Protein AF-A0A2G6KE81-F1 (afdb_monomer)

Sequence (88 aa):
MVALSLEQAKIAGVVVTAALAIGALVIAWTVKQITQKVVGAAVFAVLAFLVWSQRSSLQDCANTIVADGVTNATCEFFGQDISIPLGD

Organism: NCBI:txid467094

Radius of gyration: 31.35 Å; Cα contacts (8 Å, |Δi|>4): 35; chains: 1; bounding box: 67×26×80 Å

pLDDT: mean 81.02, std 13.75, range [42.69, 97.62]

Foldseek 3Di:
DPPDDPVNVVVVVVVVVVVVVVVVVVVVVVCVVVVVVVVVVVVVVVVVVLQVVQVVQVVVQVVVCVVVVDQWDFTQGPNDTDIDGNDD

Secondary structure (DSSP, 8-state):
-----HHHHHHHHHHHHHHHHHHHHHHHHHHHHHHHHHHHHHHHHHHHHHHHHHHHHHHHHHHHHHHHT-SEEEEEETTEEEEEE---

Solvent-accessible surface area (backbone atoms only — not comparable to full-atom values): 5100 Å² total; per-residue (Å²): 130,89,80,68,51,75,66,56,52,53,52,50,51,51,53,53,52,51,51,51,53,52,50,51,54,52,51,55,52,51,49,55,59,47,50,53,52,53,52,51,50,50,52,52,50,51,54,50,47,56,58,56,60,51,52,53,52,56,51,55,44,53,51,47,33,67,73,71,73,47,59,60,49,76,37,67,54,96,90,38,79,43,73,49,69,62,76,133

Structure (mmCIF, N/CA/C/O backbone):
data_AF-A0A2G6KE81-F1
#
_entry.id   AF-A0A2G6KE81-F1
#
loop_
_atom_site.group_PDB
_atom_site.id
_atom_site.type_symbol
_atom_site.label_atom_id
_atom_site.label_alt_id
_atom_site.label_comp_id
_atom_site.label_asym_id
_atom_site.label_entity_id
_atom_site.label_seq_id
_atom_site.pdbx_PDB_ins_code
_atom_site.Cartn_x
_atom_site.Cartn_y
_atom_site.Cartn_z
_atom_site.occupancy
_atom_site.B_iso_or_equiv
_atom_site.auth_seq_id
_atom_site.auth_comp_id
_atom_site.auth_asym_id
_atom_site.auth_atom_id
_atom_site.pdbx_PDB_model_num
ATOM 1 N N . MET A 1 1 ? -32.397 -15.903 33.822 1.00 44.59 1 MET A N 1
ATOM 2 C CA . MET A 1 1 ? -32.344 -14.490 33.390 1.00 44.59 1 MET A CA 1
ATOM 3 C C . MET A 1 1 ? -31.098 -13.907 34.025 1.00 44.59 1 MET A C 1
ATOM 5 O O . MET A 1 1 ? -31.003 -13.945 35.244 1.00 44.59 1 MET A O 1
ATOM 9 N N . VAL A 1 2 ? -30.098 -13.515 33.235 1.00 56.19 2 VAL A N 1
ATOM 10 C CA . VAL A 1 2 ? -28.867 -12.927 33.780 1.00 56.1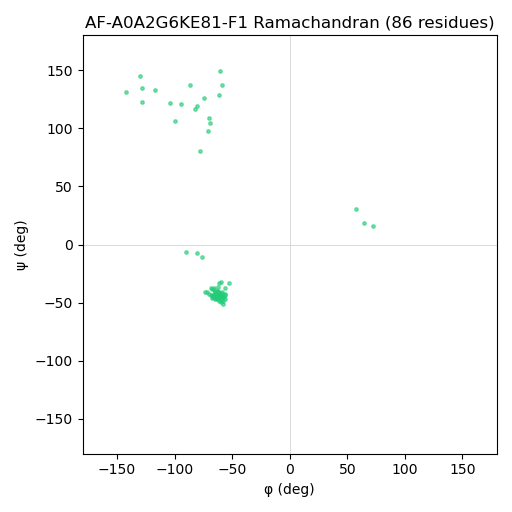9 2 VAL A CA 1
ATOM 11 C C . VAL A 1 2 ? -29.232 -11.534 34.292 1.00 56.19 2 VAL A C 1
ATOM 13 O O . VAL A 1 2 ? -29.374 -10.602 33.506 1.00 56.19 2 VAL A O 1
ATOM 16 N N . ALA A 1 3 ? -29.483 -11.412 35.593 1.00 62.72 3 ALA A N 1
ATOM 17 C CA . ALA A 1 3 ? -29.741 -10.131 36.232 1.00 62.72 3 ALA A CA 1
ATOM 18 C C . ALA A 1 3 ? -28.397 -9.421 36.429 1.00 62.72 3 ALA A C 1
ATOM 20 O O . ALA A 1 3 ? -27.797 -9.490 37.499 1.00 62.72 3 ALA A O 1
ATOM 21 N N . LEU A 1 4 ? -27.889 -8.793 35.365 1.00 67.00 4 LEU A N 1
ATOM 22 C CA . LEU A 1 4 ? -26.821 -7.809 35.512 1.00 67.00 4 LEU A CA 1
ATOM 23 C C . LEU A 1 4 ? -27.370 -6.676 36.379 1.00 67.00 4 LEU A C 1
ATOM 25 O O . LEU A 1 4 ? -28.440 -6.135 36.086 1.00 67.00 4 LEU A O 1
ATOM 29 N N . SER A 1 5 ? -26.648 -6.307 37.436 1.00 79.38 5 SER A N 1
ATOM 30 C CA . SER A 1 5 ? -26.996 -5.092 38.168 1.00 79.38 5 SER A CA 1
ATOM 31 C C . SER A 1 5 ? -26.899 -3.890 37.220 1.00 79.38 5 SER A C 1
ATOM 33 O O . SER A 1 5 ? -26.093 -3.878 36.284 1.00 79.38 5 SER A O 1
ATOM 35 N N . LEU A 1 6 ? -27.715 -2.858 37.452 1.00 79.56 6 LEU A N 1
ATOM 36 C CA . LEU A 1 6 ? -27.688 -1.624 36.654 1.00 79.56 6 LEU A CA 1
ATOM 37 C C . LEU A 1 6 ? -26.268 -1.029 36.574 1.00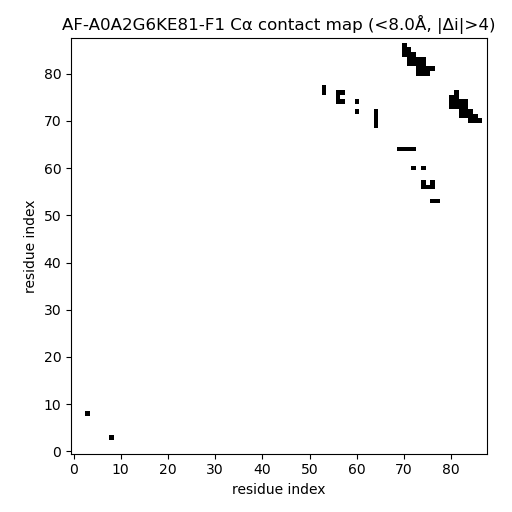 79.56 6 LEU A C 1
ATOM 39 O O . LEU A 1 6 ? -25.859 -0.480 35.553 1.00 79.56 6 LEU A O 1
ATOM 43 N N . GLU A 1 7 ? -25.499 -1.199 37.645 1.00 84.56 7 GLU A N 1
ATOM 44 C CA . GLU A 1 7 ? -24.112 -0.769 37.749 1.00 84.56 7 GLU A CA 1
ATOM 45 C C . GLU A 1 7 ? -23.160 -1.595 36.871 1.00 84.56 7 GLU A C 1
ATOM 47 O O . GLU A 1 7 ? -22.354 -1.018 36.140 1.00 84.56 7 GLU A O 1
ATOM 52 N N . GLN A 1 8 ? -23.310 -2.925 36.832 1.00 85.62 8 GLN A N 1
ATOM 53 C CA . GLN A 1 8 ? -22.545 -3.783 35.918 1.00 85.62 8 GLN A CA 1
ATOM 54 C C . GLN A 1 8 ? -22.815 -3.445 34.451 1.00 85.62 8 GLN A C 1
ATOM 56 O O . GLN A 1 8 ? -21.875 -3.374 33.660 1.00 85.62 8 GLN A O 1
ATOM 61 N N . ALA A 1 9 ? -24.074 -3.196 34.085 1.00 85.44 9 ALA A N 1
ATOM 62 C CA . ALA A 1 9 ? -24.432 -2.826 32.716 1.00 85.44 9 ALA A CA 1
ATOM 63 C C . ALA A 1 9 ? -23.789 -1.491 32.300 1.00 85.44 9 ALA A C 1
ATOM 65 O O . ALA A 1 9 ? -23.284 -1.358 31.183 1.00 85.44 9 ALA A O 1
ATOM 66 N N . LYS A 1 10 ? -23.749 -0.517 33.215 1.00 88.19 10 LYS A N 1
ATOM 67 C CA . LYS A 1 10 ? -23.150 0.798 32.968 1.00 88.19 10 LYS A CA 1
ATOM 68 C C . LYS A 1 10 ? -21.632 0.714 32.796 1.00 88.19 10 LYS A C 1
ATOM 70 O O . LYS A 1 10 ? -21.093 1.301 31.859 1.00 88.19 10 LYS A O 1
ATOM 75 N N . ILE A 1 11 ? -20.954 -0.050 33.655 1.00 93.62 11 ILE A N 1
ATOM 76 C CA . ILE A 1 11 ? -19.504 -0.268 33.557 1.00 93.62 11 ILE A CA 1
ATOM 77 C C . ILE A 1 11 ? -19.167 -1.019 32.265 1.00 93.62 11 ILE A C 1
ATOM 79 O O . ILE A 1 11 ? -18.282 -0.593 31.525 1.00 93.62 11 ILE A O 1
ATOM 83 N N . ALA A 1 12 ? -19.908 -2.085 31.948 1.00 91.31 12 ALA A N 1
ATOM 84 C CA . ALA A 1 12 ? -19.713 -2.841 30.714 1.00 91.31 12 ALA A CA 1
ATOM 85 C C . ALA A 1 12 ? -19.878 -1.952 29.473 1.00 91.31 12 ALA A C 1
ATOM 87 O O . ALA A 1 12 ? -19.046 -2.004 28.569 1.00 91.31 12 ALA A O 1
ATOM 88 N N . GLY A 1 13 ? -20.892 -1.081 29.454 1.00 89.75 13 GLY A N 1
ATOM 89 C CA . GLY A 1 13 ? -21.097 -0.130 28.361 1.00 89.75 13 GLY A CA 1
ATOM 90 C C . GLY A 1 13 ? -19.907 0.813 28.159 1.00 89.75 13 GLY A C 1
ATOM 91 O O . GLY A 1 13 ? -19.445 0.992 27.030 1.00 89.75 13 GLY A O 1
ATOM 92 N N . VAL A 1 14 ? -19.358 1.369 29.243 1.00 94.69 14 VAL A N 1
ATOM 93 C CA . VAL A 1 14 ? -18.177 2.249 29.176 1.00 94.69 14 VAL A CA 1
ATOM 94 C C . VAL A 1 14 ? -16.950 1.492 28.672 1.00 94.69 14 VAL A C 1
ATOM 96 O O . VAL A 1 14 ? -16.263 1.981 27.777 1.00 94.69 14 VAL A O 1
ATOM 99 N N . VAL A 1 15 ? -16.698 0.288 29.191 1.00 96.25 15 VAL A N 1
ATOM 100 C CA . VAL A 1 15 ? -15.546 -0.535 28.788 1.00 96.25 15 VAL A CA 1
ATOM 101 C C . VAL A 1 15 ? -15.627 -0.911 27.311 1.00 96.25 15 VAL A C 1
ATOM 103 O O . VAL A 1 15 ? -14.644 -0.755 26.589 1.00 96.25 15 VAL A O 1
ATOM 106 N N . VAL A 1 16 ? -16.795 -1.351 26.837 1.00 96.69 16 VAL A N 1
ATOM 107 C CA . VAL A 1 16 ? -16.998 -1.707 25.424 1.00 96.69 16 VAL A CA 1
ATOM 108 C C . VAL A 1 16 ? -16.803 -0.488 24.526 1.00 96.69 16 VAL A C 1
ATOM 110 O O . VAL A 1 16 ? -16.112 -0.574 23.513 1.00 96.69 16 VAL A O 1
ATOM 113 N N . THR A 1 17 ? -17.348 0.664 24.915 1.00 96.44 17 THR A N 1
ATOM 114 C CA . THR A 1 17 ? -17.196 1.904 24.141 1.00 96.44 17 THR A CA 1
ATOM 115 C C . THR A 1 17 ? -15.731 2.341 24.069 1.00 96.44 17 THR A C 1
ATOM 117 O O . THR A 1 17 ? -15.237 2.673 22.992 1.00 96.44 17 THR A O 1
ATOM 120 N N . ALA A 1 18 ? -15.008 2.284 25.191 1.00 96.50 18 ALA A N 1
ATOM 121 C CA . ALA A 1 18 ? -13.582 2.595 25.235 1.00 96.50 18 ALA A CA 1
ATOM 122 C C . ALA A 1 18 ? -12.757 1.618 24.380 1.00 96.50 18 ALA A C 1
ATOM 124 O O . ALA A 1 18 ? -11.887 2.046 23.622 1.00 96.50 18 ALA A O 1
ATOM 125 N N . ALA A 1 19 ? -13.062 0.319 24.441 1.00 97.25 19 ALA A N 1
ATOM 126 C CA . ALA A 1 19 ? -12.400 -0.694 23.626 1.00 97.25 19 ALA A CA 1
ATOM 127 C C . ALA A 1 19 ? -12.617 -0.454 22.123 1.00 97.25 19 ALA A C 1
ATOM 129 O O . ALA A 1 19 ? -11.663 -0.527 21.348 1.00 97.25 19 ALA A O 1
ATOM 130 N N . LEU A 1 20 ? -13.840 -0.106 21.710 1.00 97.25 20 LEU A N 1
ATOM 131 C CA . LEU A 1 20 ? -14.146 0.233 20.318 1.00 97.25 20 LEU A CA 1
ATOM 132 C C . LEU A 1 20 ? -13.414 1.498 19.859 1.00 97.25 20 LEU A C 1
ATOM 134 O O . LEU A 1 20 ? -12.878 1.520 18.752 1.00 97.25 20 LEU A O 1
ATOM 138 N N . ALA A 1 21 ? -13.335 2.525 20.709 1.00 97.38 21 ALA A N 1
ATOM 139 C CA . ALA A 1 21 ? -12.598 3.748 20.398 1.00 97.38 21 ALA A CA 1
ATOM 140 C C . ALA A 1 21 ? -11.098 3.473 20.188 1.00 97.38 21 ALA A C 1
ATOM 142 O O . ALA A 1 21 ? -10.512 3.937 19.209 1.00 97.38 21 ALA A O 1
ATOM 143 N N . ILE A 1 22 ? -10.485 2.663 21.056 1.00 97.62 22 ILE A N 1
ATOM 144 C CA . ILE A 1 22 ? -9.085 2.240 20.902 1.00 97.62 22 ILE A CA 1
ATOM 145 C C . ILE A 1 22 ? -8.919 1.405 19.628 1.00 97.62 22 ILE A C 1
ATOM 147 O O . ILE A 1 22 ? -7.999 1.653 18.848 1.00 97.62 22 ILE A O 1
ATOM 151 N N . GLY A 1 23 ? -9.827 0.458 19.378 1.00 96.62 23 GLY A N 1
ATOM 152 C CA . GLY A 1 23 ? -9.820 -0.361 18.167 1.00 96.62 23 GLY A CA 1
ATOM 153 C C . GLY A 1 23 ? -9.859 0.485 16.891 1.00 96.62 23 GLY A C 1
ATOM 154 O O . GLY A 1 23 ? -9.078 0.245 15.971 1.00 96.62 23 GLY A O 1
ATOM 155 N N . ALA A 1 24 ? -10.690 1.528 16.860 1.00 96.25 24 ALA A N 1
ATOM 156 C CA . ALA A 1 24 ? -10.764 2.457 15.735 1.00 96.25 24 ALA A CA 1
ATOM 157 C C . ALA A 1 24 ? -9.433 3.191 15.490 1.00 96.25 24 ALA A C 1
ATOM 159 O O . ALA A 1 24 ? -8.997 3.305 14.343 1.00 96.25 24 ALA A O 1
ATOM 160 N N . LEU A 1 25 ? -8.752 3.638 16.552 1.00 96.75 25 LEU A N 1
ATOM 161 C CA . LEU A 1 25 ? -7.440 4.287 16.439 1.00 96.75 25 LEU A CA 1
ATOM 162 C C . LEU A 1 25 ? -6.369 3.332 15.903 1.00 96.75 25 LEU A C 1
ATOM 164 O O . LEU A 1 25 ? -5.580 3.721 15.039 1.00 96.75 25 LEU A O 1
ATOM 168 N N . VAL A 1 26 ? -6.359 2.082 16.374 1.00 96.94 26 VAL A N 1
ATOM 169 C CA . VAL A 1 26 ? -5.427 1.053 15.889 1.00 96.94 26 VAL A CA 1
ATOM 170 C C . VAL A 1 26 ? -5.647 0.801 14.401 1.00 96.94 26 VAL A C 1
ATOM 172 O O . VAL A 1 26 ? -4.688 0.860 13.635 1.00 96.94 26 VAL A O 1
ATOM 175 N N . ILE A 1 27 ? -6.897 0.607 13.968 1.00 94.00 27 ILE A N 1
ATOM 176 C CA . ILE A 1 27 ? -7.225 0.394 12.550 1.00 94.00 27 ILE A CA 1
ATOM 177 C C . ILE A 1 27 ? -6.778 1.592 11.708 1.00 94.00 27 ILE A C 1
ATOM 179 O O . ILE A 1 27 ? -6.110 1.407 10.690 1.00 94.00 27 ILE A O 1
ATOM 183 N N . ALA A 1 28 ? -7.086 2.819 12.138 1.00 94.25 28 ALA A N 1
ATOM 184 C CA . ALA A 1 28 ? -6.678 4.027 11.423 1.00 94.25 28 ALA A CA 1
ATOM 185 C C . ALA A 1 28 ? -5.149 4.123 11.279 1.00 94.25 28 ALA A C 1
ATOM 187 O O . ALA A 1 28 ? -4.636 4.474 10.211 1.00 94.25 28 ALA A O 1
ATOM 188 N N . TRP A 1 29 ? -4.407 3.764 12.330 1.00 94.38 29 TRP A N 1
ATOM 189 C CA . TRP A 1 29 ? -2.948 3.749 12.300 1.00 94.38 29 TRP A CA 1
ATOM 190 C C . TRP A 1 29 ? -2.398 2.657 11.374 1.00 94.38 29 TRP A C 1
ATOM 192 O O . TRP A 1 29 ? -1.511 2.927 10.560 1.00 94.38 29 TRP A O 1
ATOM 202 N N . THR A 1 30 ? -2.961 1.449 11.429 1.00 92.19 30 THR A N 1
ATOM 203 C CA . THR A 1 30 ? -2.574 0.330 10.563 1.00 92.19 30 THR A CA 1
ATOM 204 C C . THR A 1 30 ? -2.837 0.638 9.091 1.00 92.19 30 THR A C 1
ATOM 206 O O . THR A 1 30 ? -1.944 0.447 8.266 1.00 92.19 30 THR A O 1
ATOM 209 N N . VAL A 1 31 ? -4.012 1.180 8.753 1.00 93.06 31 VAL A N 1
ATOM 210 C CA . VAL A 1 31 ? -4.334 1.592 7.378 1.00 93.06 31 VAL A CA 1
ATOM 211 C C . VAL A 1 31 ? -3.338 2.639 6.890 1.00 93.06 31 VAL A C 1
ATOM 213 O O . VAL A 1 31 ? -2.792 2.487 5.802 1.00 93.06 31 VAL A O 1
ATOM 216 N N . LYS A 1 32 ? -3.011 3.653 7.703 1.00 89.50 32 LYS A N 1
ATOM 217 C CA . LYS A 1 32 ? -2.018 4.674 7.330 1.00 89.50 32 LYS A CA 1
ATOM 218 C C . LYS A 1 32 ? -0.656 4.061 6.979 1.00 89.50 32 LYS A C 1
ATOM 220 O O . LYS A 1 32 ? -0.065 4.429 5.965 1.00 89.50 32 LYS A O 1
ATOM 225 N N . GLN A 1 33 ? -0.177 3.119 7.791 1.00 89.06 33 GLN A N 1
ATOM 226 C CA . GLN A 1 33 ? 1.101 2.433 7.569 1.00 89.06 33 GLN A CA 1
ATOM 227 C C . GLN A 1 33 ? 1.080 1.557 6.308 1.00 89.06 33 GLN A C 1
ATOM 229 O O . GLN A 1 33 ? 2.032 1.567 5.527 1.00 89.06 33 GLN A O 1
ATOM 234 N N . ILE A 1 34 ? -0.004 0.808 6.090 1.00 92.44 34 ILE A N 1
ATOM 235 C CA . ILE A 1 34 ? -0.141 -0.072 4.925 1.00 92.44 34 ILE A CA 1
ATOM 236 C C . ILE A 1 34 ? -0.250 0.752 3.645 1.00 92.44 34 ILE A C 1
ATOM 238 O O . ILE A 1 34 ? 0.468 0.467 2.690 1.00 92.44 34 ILE A O 1
ATOM 242 N N . THR A 1 35 ? -1.072 1.802 3.628 1.00 93.69 35 THR A N 1
ATOM 243 C CA . THR A 1 35 ? -1.252 2.655 2.448 1.00 93.69 35 THR A CA 1
ATOM 244 C C . THR A 1 35 ? 0.075 3.238 1.974 1.00 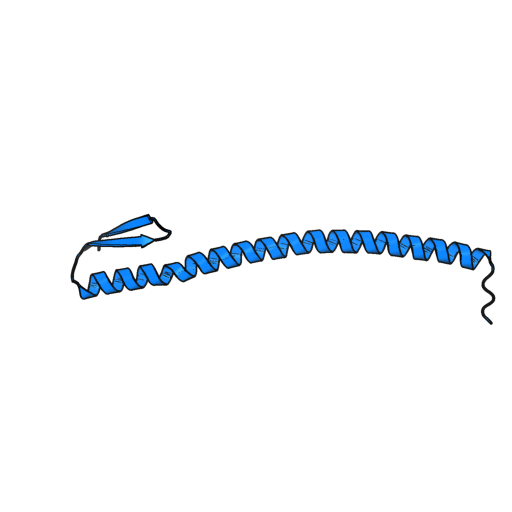93.69 35 THR A C 1
ATOM 246 O O . THR A 1 35 ? 0.363 3.183 0.784 1.00 93.69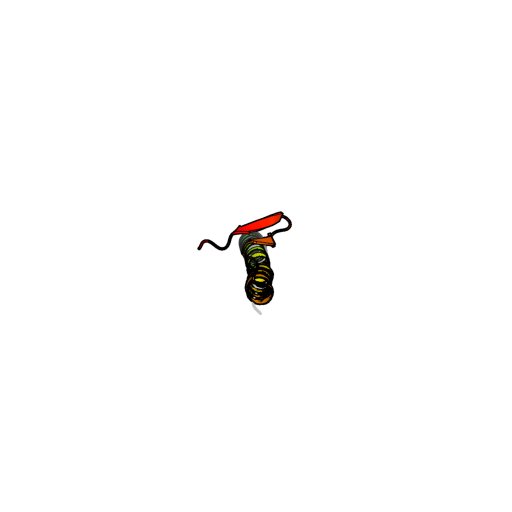 35 THR A O 1
ATOM 249 N N . GLN A 1 36 ? 0.933 3.719 2.879 1.00 88.56 36 GLN A N 1
ATOM 250 C CA . GLN A 1 36 ? 2.254 4.229 2.494 1.00 88.56 36 GLN A CA 1
ATOM 251 C C . GLN A 1 36 ? 3.137 3.152 1.852 1.00 88.56 36 GLN A C 1
ATOM 253 O O . GLN A 1 36 ? 3.788 3.416 0.841 1.00 88.56 36 GLN A O 1
ATOM 258 N N . LYS A 1 37 ? 3.131 1.930 2.396 1.00 90.19 37 LYS A N 1
ATOM 259 C CA . LYS A 1 37 ? 3.893 0.805 1.834 1.00 90.19 37 LYS A CA 1
ATOM 260 C C . LYS A 1 37 ? 3.365 0.384 0.465 1.00 90.19 37 LYS A C 1
ATOM 262 O O . LYS A 1 37 ? 4.157 0.173 -0.446 1.00 90.19 37 LYS A O 1
ATOM 267 N N . VAL A 1 38 ? 2.045 0.287 0.318 1.00 95.06 38 VAL A N 1
ATOM 268 C CA . VAL A 1 38 ? 1.393 -0.115 -0.935 1.00 95.06 38 VAL A CA 1
ATOM 269 C C . VAL A 1 38 ? 1.609 0.937 -2.017 1.00 95.06 38 VAL A C 1
ATOM 271 O O . VAL A 1 38 ? 1.991 0.585 -3.126 1.00 95.06 38 VAL A O 1
ATOM 274 N N . VAL A 1 39 ? 1.434 2.221 -1.696 1.00 94.69 39 VAL A N 1
ATOM 275 C CA . VAL A 1 39 ? 1.687 3.317 -2.642 1.00 94.69 39 VAL A CA 1
ATOM 276 C C . VAL A 1 39 ? 3.160 3.351 -3.038 1.00 94.69 39 VAL A C 1
ATOM 278 O O . VAL A 1 39 ? 3.459 3.427 -4.225 1.00 94.69 39 VAL A O 1
ATOM 281 N N . GLY A 1 40 ? 4.083 3.226 -2.080 1.00 94.06 40 GLY A N 1
ATOM 282 C CA . GLY A 1 40 ? 5.514 3.155 -2.380 1.00 94.06 40 GLY A CA 1
ATOM 283 C C . GLY A 1 40 ? 5.851 1.986 -3.308 1.00 94.06 40 GLY A C 1
ATOM 284 O O . GLY A 1 40 ? 6.494 2.182 -4.337 1.00 94.06 40 GLY A O 1
ATOM 285 N N . ALA A 1 41 ? 5.357 0.785 -2.998 1.00 94.94 41 ALA A N 1
ATOM 286 C CA . ALA A 1 41 ? 5.539 -0.393 -3.842 1.00 94.94 41 ALA A CA 1
ATOM 287 C C . ALA A 1 41 ? 4.937 -0.202 -5.243 1.00 94.94 41 ALA A C 1
ATOM 289 O O . ALA A 1 41 ? 5.574 -0.559 -6.230 1.00 94.94 41 ALA A O 1
ATOM 290 N N . ALA A 1 42 ? 3.751 0.404 -5.344 1.00 95.44 42 ALA A N 1
ATOM 291 C CA . ALA A 1 42 ? 3.113 0.709 -6.619 1.00 95.44 42 ALA A CA 1
ATOM 292 C C . ALA A 1 42 ? 3.949 1.689 -7.453 1.00 95.44 42 ALA A C 1
ATOM 294 O O . ALA A 1 42 ? 4.155 1.449 -8.638 1.00 95.44 42 ALA A O 1
ATOM 295 N N . VAL A 1 43 ? 4.492 2.747 -6.841 1.00 96.06 43 VAL A N 1
ATOM 296 C CA . VAL A 1 43 ? 5.387 3.693 -7.526 1.00 96.06 43 VAL A CA 1
ATOM 297 C C . VAL A 1 43 ? 6.620 2.971 -8.066 1.00 96.06 43 VAL A C 1
ATOM 299 O O . VAL A 1 43 ? 6.926 3.100 -9.248 1.00 96.06 43 VAL A O 1
ATOM 302 N N . PHE A 1 44 ? 7.297 2.162 -7.246 1.00 95.50 44 PHE A N 1
ATOM 303 C CA . PHE A 1 44 ? 8.452 1.390 -7.714 1.00 95.50 44 PHE A CA 1
ATOM 304 C C . PHE A 1 44 ? 8.085 0.381 -8.805 1.00 95.50 44 PHE A C 1
ATOM 306 O O . PHE A 1 44 ? 8.858 0.210 -9.744 1.00 95.50 44 PHE A O 1
ATOM 313 N N . ALA A 1 45 ? 6.911 -0.247 -8.729 1.00 95.38 45 ALA A N 1
ATOM 314 C CA . ALA A 1 45 ? 6.427 -1.150 -9.768 1.00 95.38 45 ALA A CA 1
ATOM 315 C C . ALA A 1 45 ? 6.184 -0.416 -11.095 1.00 95.38 45 ALA A C 1
ATOM 317 O O . ALA A 1 45 ? 6.589 -0.916 -12.143 1.00 95.38 45 ALA A O 1
ATOM 318 N N . VAL A 1 46 ? 5.592 0.785 -11.062 1.00 94.50 46 VAL A N 1
ATOM 319 C CA . VAL A 1 46 ? 5.427 1.623 -12.261 1.00 94.50 46 VAL A CA 1
ATOM 320 C C . VAL A 1 46 ? 6.785 2.024 -12.825 1.00 94.50 46 VAL A C 1
ATOM 322 O O . VAL A 1 46 ? 7.009 1.866 -14.020 1.00 94.50 46 VAL A O 1
ATOM 325 N N . LEU A 1 47 ? 7.716 2.487 -11.988 1.00 91.62 47 LEU A N 1
ATOM 326 C CA . LEU A 1 47 ? 9.063 2.848 -12.441 1.00 91.62 47 LEU A CA 1
ATOM 327 C C . LEU A 1 47 ? 9.785 1.651 -13.073 1.00 91.62 47 LEU A C 1
ATOM 329 O O . LEU A 1 47 ? 10.353 1.780 -14.156 1.00 91.62 47 LEU A O 1
ATOM 333 N N . ALA A 1 48 ? 9.713 0.477 -12.447 1.00 91.44 48 ALA A N 1
ATOM 334 C CA . ALA A 1 48 ? 10.283 -0.749 -12.991 1.00 91.44 48 ALA A CA 1
ATOM 335 C C . ALA A 1 48 ? 9.641 -1.132 -14.333 1.00 91.44 48 ALA A C 1
ATOM 337 O O . ALA A 1 48 ? 10.352 -1.492 -15.268 1.00 91.44 48 ALA A O 1
ATOM 338 N N . PHE A 1 49 ? 8.317 -1.007 -14.453 1.00 90.06 49 PHE A N 1
ATOM 339 C CA . PHE A 1 49 ? 7.602 -1.256 -15.702 1.00 90.06 49 PHE A CA 1
ATOM 340 C C . PHE A 1 49 ? 8.019 -0.280 -16.808 1.00 90.06 49 PHE A C 1
ATOM 342 O O . PHE A 1 49 ? 8.284 -0.705 -17.930 1.00 90.06 49 PHE A O 1
ATOM 349 N N . LEU A 1 50 ? 8.140 1.011 -16.495 1.00 86.00 50 LEU A N 1
ATO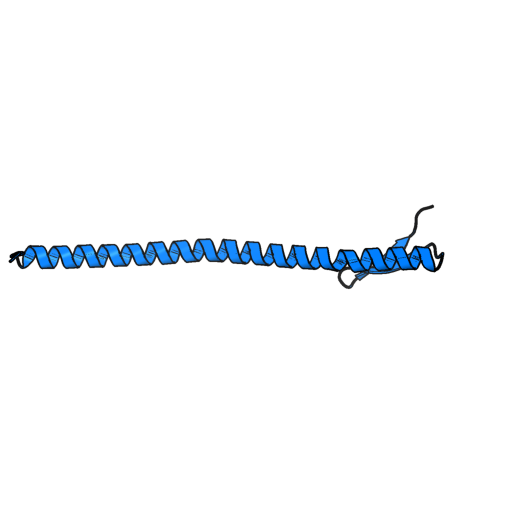M 350 C CA . LEU A 1 50 ? 8.588 2.021 -17.452 1.00 86.00 50 LEU A CA 1
ATOM 351 C C . LEU A 1 50 ? 10.006 1.726 -17.951 1.00 86.00 50 LEU A C 1
ATOM 353 O O . LEU A 1 50 ? 10.244 1.766 -19.157 1.00 86.00 50 LEU A O 1
ATOM 357 N N . VAL A 1 51 ? 10.934 1.371 -17.060 1.00 84.50 51 VAL A N 1
ATOM 358 C CA . VAL A 1 51 ? 12.298 0.970 -17.449 1.00 84.50 51 VAL A CA 1
ATOM 359 C C . VAL A 1 51 ? 12.275 -0.310 -18.289 1.00 84.50 51 VAL A C 1
ATOM 361 O O . VAL A 1 51 ? 12.949 -0.386 -19.313 1.00 84.50 51 VAL A O 1
ATOM 364 N N . TRP A 1 52 ? 11.469 -1.302 -17.903 1.00 84.38 52 TRP A N 1
ATOM 365 C CA . TRP A 1 52 ? 11.326 -2.545 -18.661 1.00 84.38 52 TRP A CA 1
ATOM 366 C C . TRP A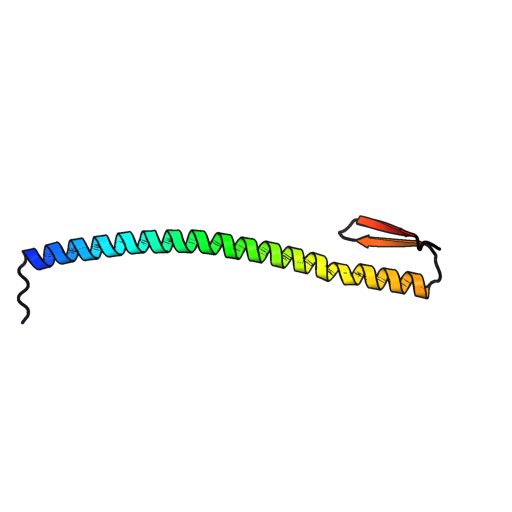 1 52 ? 10.784 -2.302 -20.073 1.00 84.38 52 TRP A C 1
ATOM 368 O O . TRP A 1 52 ? 11.314 -2.858 -21.032 1.00 84.38 52 TRP A O 1
ATOM 378 N N . SER A 1 53 ? 9.770 -1.446 -20.221 1.00 79.62 53 SER A N 1
ATOM 379 C CA . SER A 1 53 ? 9.179 -1.129 -21.526 1.00 79.62 53 SER A CA 1
ATOM 380 C C . SER A 1 53 ? 10.190 -0.496 -22.489 1.00 79.62 53 SER A C 1
ATOM 382 O O . SER A 1 53 ? 10.191 -0.814 -23.675 1.00 79.62 53 SER A O 1
ATOM 384 N N . GLN A 1 54 ? 11.136 0.287 -21.969 1.00 75.69 54 GLN A N 1
ATOM 385 C CA . GLN A 1 54 ? 12.186 0.936 -22.761 1.00 75.69 54 GLN A CA 1
ATOM 386 C C . GLN A 1 54 ? 13.311 -0.007 -23.194 1.00 75.69 54 GLN A C 1
ATOM 388 O O . GLN A 1 54 ? 14.106 0.337 -24.067 1.00 75.69 54 GLN A O 1
ATOM 393 N N . ARG A 1 55 ? 13.362 -1.231 -22.647 1.00 76.50 55 ARG A N 1
ATOM 394 C CA . ARG A 1 55 ? 14.248 -2.286 -23.157 1.00 76.50 55 ARG A CA 1
ATOM 395 C C . ARG A 1 55 ? 13.950 -2.614 -24.626 1.00 76.50 55 ARG A C 1
ATOM 397 O O . ARG A 1 55 ? 14.877 -2.969 -25.345 1.00 76.50 55 ARG A O 1
ATOM 404 N N . SER A 1 56 ? 12.694 -2.493 -25.060 1.00 74.31 56 SER A N 1
ATOM 405 C CA . SER A 1 56 ? 12.296 -2.743 -26.454 1.00 74.31 56 SER A CA 1
ATOM 406 C C . SER A 1 56 ? 12.933 -1.740 -27.420 1.00 74.31 56 SER A C 1
ATOM 408 O O . SER A 1 56 ? 13.591 -2.161 -28.364 1.00 74.31 56 SER A O 1
ATOM 410 N N . SER A 1 57 ? 12.894 -0.442 -27.101 1.00 71.50 57 SER A N 1
ATOM 411 C CA . SER A 1 57 ? 13.519 0.622 -27.900 1.00 71.50 57 SER A CA 1
ATOM 412 C C . SER A 1 57 ? 15.020 0.396 -28.124 1.00 71.50 57 SER A C 1
ATOM 414 O O . SER A 1 57 ? 15.529 0.633 -29.215 1.00 71.50 57 SER A O 1
ATOM 416 N N . LEU A 1 58 ? 15.734 -0.122 -27.116 1.00 70.38 58 LEU A N 1
ATOM 417 C CA . LEU A 1 58 ? 17.152 -0.492 -27.236 1.00 70.38 58 LEU A CA 1
ATOM 418 C C . LEU A 1 58 ? 17.375 -1.705 -28.155 1.00 70.38 58 LEU A C 1
ATOM 420 O O . LEU A 1 58 ? 18.365 -1.748 -28.882 1.00 70.38 58 LEU A O 1
ATOM 424 N N . GLN A 1 59 ? 16.480 -2.696 -28.124 1.00 73.19 59 GLN A N 1
ATOM 425 C CA . GLN A 1 59 ? 16.568 -3.873 -28.993 1.00 73.19 59 GLN A CA 1
ATOM 426 C C . GLN A 1 59 ? 16.231 -3.532 -30.447 1.00 73.19 59 GLN A C 1
ATOM 428 O O . GLN A 1 59 ? 16.929 -3.984 -31.352 1.00 73.19 59 GLN A O 1
ATOM 433 N N . ASP A 1 60 ? 15.222 -2.693 -30.672 1.00 72.75 60 ASP A N 1
ATOM 434 C CA . ASP A 1 60 ? 14.836 -2.228 -32.007 1.00 72.75 60 ASP A CA 1
ATOM 435 C C . ASP A 1 60 ? 15.932 -1.350 -32.630 1.00 72.75 60 ASP A C 1
ATOM 437 O O . ASP A 1 60 ? 16.278 -1.505 -33.804 1.00 72.75 60 ASP A O 1
ATOM 441 N N . CYS A 1 61 ? 16.559 -0.502 -31.812 1.00 72.12 61 CYS A N 1
ATOM 442 C CA . CYS A 1 61 ? 17.745 0.265 -32.178 1.00 72.12 61 CYS A CA 1
ATOM 443 C C . CYS A 1 61 ? 18.908 -0.644 -32.613 1.00 72.12 61 CYS A C 1
ATOM 445 O O . CYS A 1 61 ? 19.457 -0.478 -33.701 1.00 72.12 61 CYS A O 1
ATOM 447 N N . ALA A 1 62 ? 19.245 -1.654 -31.805 1.00 71.44 62 ALA A N 1
ATOM 448 C CA . ALA A 1 62 ? 20.312 -2.600 -32.126 1.00 71.44 62 ALA A CA 1
ATOM 449 C C . ALA A 1 62 ? 20.023 -3.399 -33.410 1.00 71.44 62 ALA A C 1
ATOM 451 O O . ALA A 1 62 ? 20.919 -3.595 -34.229 1.00 71.44 62 ALA A O 1
ATOM 452 N N . ASN A 1 63 ? 18.773 -3.820 -33.623 1.00 69.19 63 ASN A N 1
ATOM 453 C CA . ASN A 1 63 ? 18.375 -4.530 -34.840 1.00 69.19 63 ASN A CA 1
ATOM 454 C C . ASN A 1 63 ? 18.478 -3.643 -36.090 1.00 69.19 63 ASN A C 1
ATOM 456 O O . ASN A 1 63 ? 18.903 -4.127 -37.137 1.00 69.19 63 ASN A O 1
ATOM 460 N N . THR A 1 64 ? 18.139 -2.355 -35.983 1.00 67.94 64 THR A N 1
ATOM 461 C CA . THR A 1 64 ? 18.242 -1.392 -37.095 1.00 67.94 64 THR A CA 1
ATOM 462 C C . THR A 1 64 ? 19.697 -1.155 -37.491 1.00 67.94 64 THR A C 1
ATOM 464 O O . THR A 1 64 ? 20.036 -1.216 -38.667 1.00 67.94 64 THR A O 1
ATOM 467 N N . ILE A 1 65 ? 20.580 -0.980 -36.505 1.00 71.50 65 ILE A N 1
ATOM 468 C CA . ILE A 1 65 ? 22.027 -0.850 -36.719 1.00 71.50 65 ILE A CA 1
ATOM 469 C C . ILE A 1 65 ? 22.588 -2.064 -37.484 1.00 71.50 65 ILE A C 1
ATOM 471 O O . ILE A 1 65 ? 23.335 -1.906 -38.449 1.00 71.50 65 ILE A O 1
ATOM 475 N N . VAL A 1 66 ? 22.210 -3.281 -37.072 1.00 68.00 66 VAL A N 1
ATOM 476 C CA . VAL A 1 66 ? 22.658 -4.529 -37.714 1.00 68.00 66 VAL A CA 1
ATOM 477 C C . VAL A 1 66 ? 22.094 -4.677 -39.132 1.00 68.00 66 VAL A C 1
ATOM 479 O O . VAL A 1 66 ? 22.803 -5.157 -40.015 1.00 68.00 66 VAL A O 1
ATOM 482 N N . ALA A 1 67 ? 20.841 -4.277 -39.360 1.00 70.06 67 ALA A N 1
ATOM 483 C CA . ALA A 1 67 ? 20.182 -4.390 -40.660 1.00 70.06 67 ALA A CA 1
ATOM 484 C C . ALA A 1 67 ? 20.701 -3.373 -41.693 1.00 70.06 67 ALA A C 1
ATOM 486 O O . ALA A 1 67 ? 20.909 -3.744 -42.848 1.00 70.06 67 ALA A O 1
ATOM 487 N N . ASP A 1 68 ? 20.949 -2.127 -41.277 1.00 69.31 68 ASP A N 1
ATOM 488 C CA . ASP A 1 68 ? 21.379 -1.041 -42.170 1.00 69.31 68 ASP A CA 1
ATOM 489 C C . ASP A 1 68 ? 22.911 -0.932 -42.307 1.00 69.31 68 ASP A C 1
ATOM 491 O O . ASP A 1 68 ? 23.410 -0.149 -43.118 1.00 69.31 68 ASP A O 1
ATOM 495 N N . GLY A 1 69 ? 23.682 -1.712 -41.537 1.00 64.81 69 GLY A N 1
ATOM 496 C CA . GLY A 1 69 ? 25.149 -1.748 -41.624 1.00 64.81 69 GLY A CA 1
ATOM 497 C C . GLY A 1 69 ? 25.837 -0.431 -41.240 1.00 64.81 69 GLY A C 1
ATOM 498 O O . GLY A 1 69 ? 26.988 -0.197 -41.611 1.00 64.81 69 GLY A O 1
ATOM 499 N N . VAL A 1 70 ? 25.132 0.445 -40.522 1.00 66.81 70 VAL A N 1
ATOM 500 C CA . VAL A 1 70 ? 25.628 1.741 -40.043 1.00 66.81 70 VAL A CA 1
ATOM 501 C C . VAL A 1 70 ? 26.332 1.580 -38.701 1.00 66.81 70 VAL A C 1
ATOM 503 O O . VAL A 1 70 ? 25.845 0.900 -37.810 1.00 66.81 70 VAL A O 1
ATOM 506 N N . THR A 1 71 ? 27.472 2.247 -38.522 1.00 65.12 71 THR A N 1
ATOM 507 C CA . THR A 1 71 ? 28.272 2.182 -37.283 1.00 65.12 71 THR A CA 1
ATOM 508 C C . THR A 1 71 ? 27.750 3.080 -36.160 1.00 65.12 71 THR A C 1
ATOM 510 O O . THR A 1 71 ? 28.244 3.009 -35.041 1.00 65.12 71 THR A O 1
ATOM 513 N N . ASN A 1 72 ? 26.752 3.925 -36.433 1.00 60.75 72 ASN A N 1
ATOM 514 C CA . ASN A 1 72 ? 26.153 4.830 -35.456 1.00 60.75 72 ASN A CA 1
ATOM 515 C C . ASN A 1 72 ? 24.643 4.916 -35.698 1.00 60.75 72 ASN A C 1
ATOM 517 O O . ASN A 1 72 ? 24.231 5.190 -36.827 1.00 60.75 72 ASN A O 1
ATOM 521 N N . ALA A 1 73 ? 23.831 4.759 -34.650 1.00 67.50 73 ALA A N 1
ATOM 522 C CA . ALA A 1 73 ? 22.414 5.122 -34.696 1.00 67.50 73 ALA A CA 1
ATOM 523 C C . ALA A 1 73 ? 22.019 5.992 -33.504 1.00 67.50 73 ALA A C 1
ATOM 525 O O . ALA A 1 73 ? 22.523 5.839 -32.389 1.00 67.50 73 ALA A O 1
ATOM 526 N N . THR A 1 74 ? 21.106 6.923 -33.769 1.00 68.00 74 THR A N 1
ATOM 527 C CA . THR A 1 74 ? 20.474 7.770 -32.761 1.00 68.00 74 THR A CA 1
ATOM 528 C C . THR A 1 74 ? 19.164 7.125 -32.354 1.00 68.00 74 THR A C 1
ATOM 530 O O . THR A 1 74 ? 18.310 6.869 -33.201 1.00 68.00 74 THR A O 1
ATOM 533 N N . CYS A 1 75 ? 19.034 6.826 -31.068 1.00 69.75 75 CYS A N 1
ATOM 534 C CA . CYS A 1 75 ? 17.901 6.097 -30.530 1.00 69.75 75 CYS A CA 1
ATOM 535 C C . CYS A 1 75 ? 17.311 6.860 -29.353 1.00 69.75 75 CYS A C 1
ATOM 537 O O . CYS A 1 75 ? 18.036 7.338 -28.483 1.00 69.75 75 CYS A O 1
ATOM 539 N N . GLU A 1 76 ? 15.988 6.974 -29.328 1.00 71.06 76 GLU A N 1
ATOM 540 C CA . GLU A 1 76 ? 15.293 7.671 -28.256 1.00 71.06 76 GLU A CA 1
ATOM 541 C C . GLU A 1 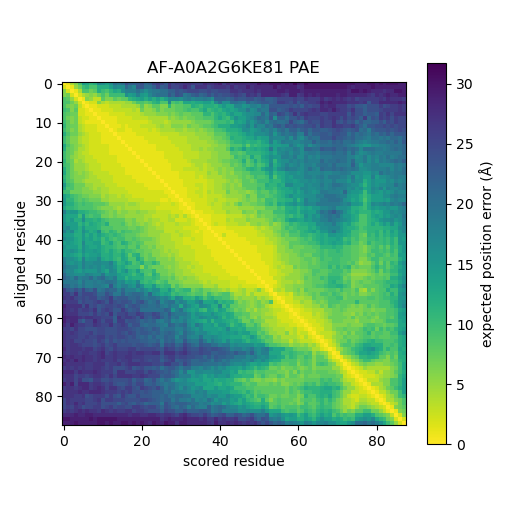76 ? 15.163 6.747 -27.037 1.00 71.06 76 GLU A C 1
ATOM 543 O O . GLU A 1 76 ? 14.555 5.674 -27.096 1.00 71.06 76 GLU A O 1
ATOM 548 N N . PHE A 1 77 ? 15.745 7.160 -25.913 1.00 68.81 77 PHE A N 1
ATOM 549 C CA . PHE A 1 77 ? 15.641 6.477 -24.629 1.00 68.81 77 PHE A CA 1
ATOM 550 C C . PHE A 1 77 ? 15.205 7.490 -23.581 1.00 68.81 77 PHE A C 1
ATOM 552 O O . PHE A 1 77 ? 15.843 8.522 -23.383 1.00 68.81 77 PHE A O 1
ATOM 559 N N . PHE A 1 78 ? 14.088 7.219 -22.912 1.00 71.69 78 PHE A N 1
ATOM 560 C CA . PHE A 1 78 ? 13.505 8.125 -21.921 1.00 71.69 78 PHE A CA 1
ATOM 561 C C . PHE A 1 78 ? 13.181 9.533 -22.470 1.00 71.69 78 PHE A C 1
ATOM 563 O O . PHE A 1 78 ? 13.230 10.516 -21.730 1.00 71.69 78 PHE A O 1
ATOM 570 N N . GLY A 1 79 ? 12.850 9.637 -23.765 1.00 69.06 79 GLY A N 1
ATOM 571 C CA . GLY A 1 79 ? 12.603 10.914 -24.448 1.00 69.06 79 GLY A CA 1
ATOM 572 C C . GLY A 1 79 ? 13.870 11.734 -24.706 1.00 69.06 79 GLY A C 1
ATOM 573 O O . GLY A 1 79 ? 13.783 12.938 -24.940 1.00 69.06 79 GLY A O 1
ATOM 574 N N . GLN A 1 80 ? 15.046 11.110 -24.607 1.00 71.00 80 GLN A N 1
ATOM 575 C CA . GLN A 1 80 ? 16.316 11.706 -25.000 1.00 71.00 80 GLN A CA 1
ATOM 576 C C . GLN A 1 80 ? 16.935 10.917 -26.144 1.00 71.00 80 GLN A C 1
ATOM 578 O O . GLN A 1 80 ? 17.038 9.692 -26.084 1.00 71.00 80 GLN A O 1
ATOM 583 N N .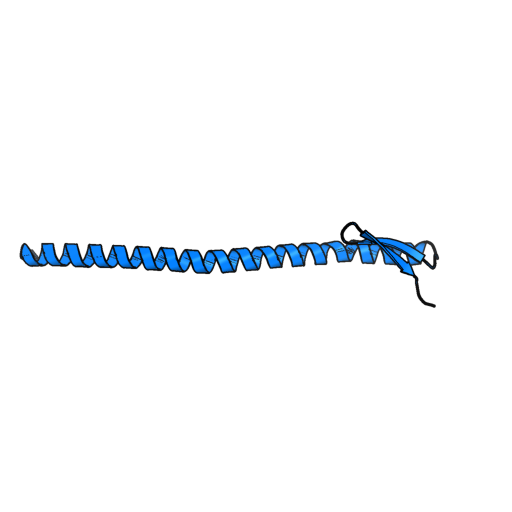 ASP A 1 81 ? 17.391 11.642 -27.157 1.00 74.44 81 ASP A N 1
ATOM 584 C CA . ASP A 1 81 ? 18.177 11.086 -28.246 1.00 74.44 81 ASP A CA 1
ATOM 585 C C . ASP A 1 81 ? 19.567 10.705 -27.735 1.00 74.44 81 ASP A C 1
ATOM 587 O O . ASP A 1 81 ? 20.404 11.566 -27.446 1.00 74.44 81 ASP A O 1
ATOM 591 N N . ILE A 1 82 ? 19.831 9.404 -27.630 1.00 71.00 82 ILE A N 1
ATOM 592 C CA . ILE A 1 82 ? 21.168 8.879 -27.370 1.00 71.00 82 ILE A CA 1
ATOM 593 C C . ILE A 1 82 ? 21.755 8.302 -28.652 1.00 71.00 82 ILE A C 1
ATOM 595 O O . ILE A 1 82 ? 21.203 7.399 -29.276 1.00 71.00 82 ILE A O 1
ATOM 599 N N . SER A 1 83 ? 22.908 8.844 -29.043 1.00 69.88 83 SER A N 1
ATOM 600 C CA . SER A 1 83 ? 23.716 8.307 -30.132 1.00 69.88 83 SER A CA 1
ATOM 601 C C . SER A 1 83 ? 24.564 7.164 -29.590 1.00 69.88 83 SER A C 1
ATOM 603 O O . SER A 1 83 ? 25.385 7.378 -28.695 1.00 69.88 83 SER A O 1
ATOM 605 N N . ILE A 1 84 ? 24.343 5.954 -30.098 1.00 67.75 84 ILE A N 1
ATOM 606 C CA . ILE A 1 84 ? 25.127 4.776 -29.730 1.00 67.75 84 ILE A CA 1
ATOM 607 C C . ILE A 1 84 ? 26.161 4.551 -30.840 1.00 67.75 84 ILE A C 1
ATOM 609 O O . ILE A 1 84 ? 25.780 4.118 -31.932 1.00 67.75 84 ILE A O 1
ATOM 613 N N . PRO A 1 85 ? 27.452 4.846 -30.597 1.00 63.75 85 PRO A N 1
ATOM 614 C CA . PRO A 1 85 ? 28.510 4.401 -31.486 1.00 63.75 85 PRO A CA 1
ATOM 615 C C . PRO A 1 85 ? 28.727 2.903 -31.275 1.00 63.75 85 PRO A C 1
ATOM 617 O O . PRO A 1 85 ? 28.953 2.455 -30.147 1.00 63.75 85 PRO A O 1
ATOM 620 N N . LEU A 1 86 ? 28.661 2.118 -32.348 1.00 59.34 86 LEU A N 1
ATOM 621 C CA . LEU A 1 86 ? 29.243 0.785 -32.324 1.00 59.34 86 LEU A CA 1
ATOM 622 C C . LEU A 1 86 ? 30.761 0.968 -32.276 1.00 59.34 86 LEU A C 1
ATOM 624 O O . LEU A 1 86 ? 31.372 1.364 -33.266 1.00 59.34 86 LEU A O 1
ATOM 628 N N . GLY A 1 87 ? 31.344 0.745 -31.099 1.00 53.72 87 GLY A N 1
ATOM 629 C CA . GLY A 1 87 ? 32.782 0.536 -30.985 1.00 53.72 87 GLY A CA 1
ATOM 630 C C . GLY A 1 87 ? 33.186 -0.674 -31.826 1.00 53.72 87 GLY A C 1
ATOM 631 O O . GLY A 1 87 ? 32.457 -1.666 -31.850 1.00 53.72 87 GLY A O 1
ATOM 632 N N . ASP A 1 88 ? 34.303 -0.504 -32.523 1.00 42.69 88 ASP A N 1
ATOM 633 C CA . ASP A 1 88 ? 35.049 -1.437 -33.378 1.00 42.69 88 ASP A CA 1
ATOM 634 C C . ASP A 1 88 ? 34.912 -2.934 -33.036 1.00 42.69 88 ASP A C 1
ATOM 636 O O . ASP A 1 88 ? 35.080 -3.315 -31.852 1.00 42.69 88 ASP A O 1
#

Mean predicted aligned error: 12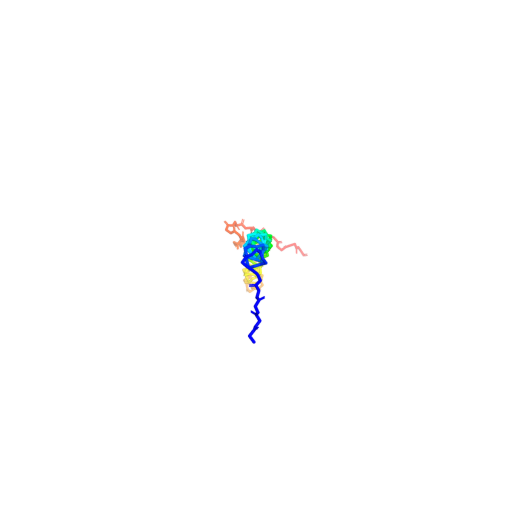.65 Å